Protein AF-A0A1Y1UXW6-F1 (afdb_monomer_lite)

Secondary structure (DSSP, 8-state):
-EEEEEE---S----------S-----HHHHHHHHHHHHHHHHTS---HHHHT-----B-SS-EEEEPTTS-BEEEEE-TT-BSSEEEEEEEE-SSTT-SEEEEEEEESS-SBGGGSEEEEEEEEESPPP--TTTSEEEEEEEE-TT--EEEEEEEE--SSSSSSSSSSSSS-----

Sequence (177 aa):
MKKTIIINFKFNLVIIYVYISNNNNNSENTAVVYGEAIQAVYLSSSLSESIKSLNLQDVILLLLGVDSSGGITTYFIIKRNSPIPIKKTVTRVTCHDNQSSVRFRVCQGERSLVKDNTILGELTIERIIKAPRGETEFDLTFEIDKNCILNVSAVERSIKLLFRVMKEDNIKKKLVV

Radius of gyration: 23.89 Å; chains: 1; bounding box: 84×28×60 Å

pLDDT: mean 72.19, std 18.99, range [35.53, 95.19]

Organism: NCBI:txid1754191

InterPro domains:
  IPR013126 Heat shock protein 70 family [PF00012] (29-158)
  IPR013126 Heat shock protein 70 family [PTHR19375] (27-158)
  IPR029047 Heat shock protein 70kD, peptide-binding domain superfamily [G3DSA:2.60.34.10] (40-175)
  IPR029047 Heat shock protein 70kD, peptide-binding domain superfamily [SSF100920] (50-158)

Structure (mmCIF, N/CA/C/O backbone):
data_AF-A0A1Y1UXW6-F1
#
_entry.id   AF-A0A1Y1UXW6-F1
#
loop_
_atom_site.group_PDB
_atom_site.id
_atom_site.type_symbol
_atom_site.label_atom_id
_atom_site.label_alt_id
_atom_site.label_comp_id
_atom_site.label_asym_id
_atom_site.label_entity_id
_atom_site.label_seq_id
_atom_site.pdbx_PDB_ins_code
_atom_site.Cartn_x
_atom_site.Cartn_y
_atom_site.Cartn_z
_atom_site.occupancy
_atom_site.B_iso_or_equiv
_atom_site.auth_seq_id
_atom_site.auth_comp_id
_atom_site.auth_asym_id
_atom_site.auth_atom_id
_atom_site.pdbx_PDB_model_num
ATOM 1 N N . MET A 1 1 ? 13.210 7.367 -8.917 1.00 59.44 1 MET A N 1
ATOM 2 C CA . MET A 1 1 ? 12.423 8.602 -8.638 1.00 59.44 1 MET A CA 1
ATOM 3 C C . MET A 1 1 ? 11.390 8.331 -7.534 1.00 59.44 1 MET A C 1
ATOM 5 O O . MET A 1 1 ? 11.002 7.181 -7.363 1.00 59.44 1 MET A O 1
ATOM 9 N N . LYS A 1 2 ? 10.948 9.342 -6.762 1.00 61.50 2 LYS A N 1
ATOM 10 C CA . LYS A 1 2 ? 9.909 9.191 -5.715 1.00 61.50 2 LYS A CA 1
ATOM 11 C C . LYS A 1 2 ? 8.627 9.908 -6.139 1.00 61.50 2 LYS A C 1
ATOM 13 O O . LYS A 1 2 ? 8.684 11.092 -6.460 1.00 61.50 2 LYS A O 1
ATOM 18 N N . LYS A 1 3 ? 7.488 9.210 -6.120 1.00 62.41 3 LYS A N 1
ATOM 19 C CA . LYS A 1 3 ? 6.157 9.819 -6.246 1.00 62.41 3 LYS A CA 1
ATOM 20 C C . LYS A 1 3 ? 5.319 9.475 -5.020 1.00 62.41 3 LYS A C 1
ATOM 22 O O . LYS A 1 3 ? 5.316 8.341 -4.548 1.00 62.41 3 LYS A O 1
ATOM 27 N N . THR A 1 4 ? 4.599 10.465 -4.518 1.00 58.41 4 THR A N 1
ATOM 28 C CA . THR A 1 4 ? 3.721 10.328 -3.356 1.00 58.41 4 THR A CA 1
ATOM 29 C C . THR A 1 4 ? 2.347 10.849 -3.734 1.00 58.41 4 THR A C 1
ATOM 31 O O . THR A 1 4 ? 2.256 11.904 -4.358 1.00 58.41 4 THR A O 1
ATOM 34 N N . ILE A 1 5 ? 1.299 10.128 -3.342 1.00 59.84 5 ILE A N 1
ATOM 35 C CA . ILE A 1 5 ? -0.069 10.631 -3.348 1.00 59.84 5 ILE A CA 1
ATOM 36 C C . ILE A 1 5 ? -0.541 10.672 -1.902 1.00 59.84 5 ILE A C 1
ATOM 38 O O . ILE A 1 5 ? -0.367 9.725 -1.133 1.00 59.84 5 ILE A O 1
ATOM 42 N N . ILE A 1 6 ? -1.117 11.800 -1.524 1.00 58.62 6 ILE A N 1
ATOM 43 C CA . ILE A 1 6 ? -1.790 11.936 -0.241 1.00 58.62 6 ILE A CA 1
ATOM 44 C C . ILE A 1 6 ? -3.264 11.759 -0.556 1.00 58.62 6 ILE A C 1
ATOM 46 O O . ILE A 1 6 ? -3.856 12.595 -1.239 1.00 58.62 6 ILE A O 1
ATOM 50 N N . ILE A 1 7 ? -3.834 10.637 -0.127 1.00 57.00 7 ILE A N 1
ATOM 51 C CA . ILE A 1 7 ? -5.259 10.385 -0.296 1.00 57.00 7 ILE A CA 1
ATOM 52 C C . ILE A 1 7 ? -5.904 10.747 1.033 1.00 57.00 7 ILE A C 1
ATOM 54 O O . ILE A 1 7 ? -5.804 10.018 2.016 1.00 57.00 7 ILE A O 1
ATOM 58 N N . ASN A 1 8 ? -6.578 11.895 1.062 1.00 46.59 8 ASN A N 1
ATOM 59 C CA . ASN A 1 8 ? -7.369 12.290 2.218 1.00 46.59 8 ASN A CA 1
ATOM 60 C C . ASN A 1 8 ? -8.599 11.387 2.307 1.00 46.59 8 ASN A C 1
ATOM 62 O O . ASN A 1 8 ? -9.660 11.685 1.761 1.00 46.59 8 ASN A O 1
ATOM 66 N N . PHE A 1 9 ? -8.440 10.260 2.991 1.00 47.53 9 PHE A N 1
ATOM 67 C CA . PHE A 1 9 ? -9.549 9.404 3.361 1.00 47.53 9 PHE A CA 1
ATOM 68 C C . PHE A 1 9 ? -10.304 10.059 4.514 1.00 47.53 9 PHE A C 1
ATOM 70 O O . PHE A 1 9 ? -10.025 9.824 5.681 1.00 47.53 9 PHE A O 1
ATOM 77 N N . LYS A 1 10 ? -11.266 10.922 4.185 1.00 39.28 10 LYS A N 1
ATOM 78 C CA . LYS A 1 10 ? -12.281 11.383 5.139 1.00 39.28 10 LYS A CA 1
ATOM 79 C C . LYS A 1 10 ? -13.606 10.698 4.823 1.00 39.28 10 LYS A C 1
ATOM 81 O O . LYS A 1 10 ? -14.612 11.349 4.580 1.00 39.28 10 LYS A O 1
ATOM 86 N N . PHE A 1 11 ? -13.580 9.371 4.744 1.00 39.41 11 PHE A N 1
ATOM 87 C CA . PHE A 1 11 ? -14.775 8.568 4.516 1.00 39.41 11 PHE A CA 1
ATOM 88 C C . PHE A 1 11 ? -14.853 7.466 5.559 1.00 39.41 11 PHE A C 1
ATOM 90 O O . PHE A 1 11 ? -14.112 6.491 5.482 1.00 39.41 11 PHE A O 1
ATOM 97 N N . ASN A 1 12 ? -15.768 7.661 6.512 1.00 35.53 12 ASN A N 1
ATOM 98 C CA . ASN A 1 12 ? -16.542 6.615 7.178 1.00 35.53 12 ASN A CA 1
ATOM 99 C C . ASN A 1 12 ? -15.762 5.346 7.545 1.00 35.53 12 ASN A C 1
ATOM 101 O O . ASN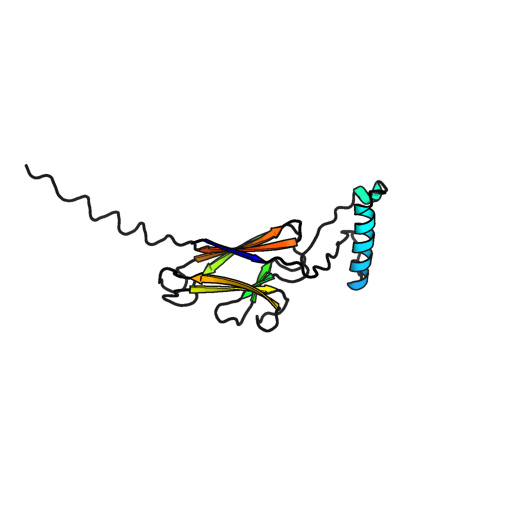 A 1 12 ? -16.237 4.231 7.331 1.00 35.53 12 ASN A O 1
ATOM 105 N N . LEU A 1 13 ? -14.589 5.497 8.163 1.00 37.81 13 LEU A N 1
ATOM 106 C CA . LEU A 1 13 ? -14.216 4.528 9.180 1.00 37.81 13 LEU A CA 1
ATOM 107 C C . LEU A 1 13 ? -15.258 4.733 10.271 1.00 37.81 13 LEU A C 1
ATOM 109 O O . LEU A 1 13 ? -15.184 5.677 11.049 1.00 37.81 13 LEU A O 1
ATOM 113 N N . VAL A 1 14 ? -16.285 3.889 10.262 1.00 40.62 14 VAL A N 1
ATOM 114 C CA . VAL A 1 14 ? -16.969 3.532 11.495 1.00 40.62 14 VAL A CA 1
ATOM 115 C C . VAL A 1 14 ? -15.845 3.013 12.389 1.00 40.62 14 VAL A C 1
ATOM 117 O O . VAL A 1 14 ? -15.396 1.881 12.255 1.00 40.62 14 VAL A O 1
ATOM 120 N N . ILE A 1 15 ? -15.244 3.894 13.183 1.00 43.19 15 ILE A N 1
ATOM 121 C CA . ILE A 1 15 ? -14.213 3.503 14.130 1.00 43.19 15 ILE A CA 1
ATOM 122 C C . ILE A 1 15 ? -14.971 2.695 15.173 1.00 43.19 15 ILE A C 1
ATOM 124 O O . ILE A 1 15 ? -15.637 3.241 16.048 1.00 43.19 15 ILE A O 1
ATOM 128 N N . ILE A 1 16 ? -14.960 1.373 15.020 1.00 47.47 16 ILE A N 1
ATOM 129 C CA . ILE A 1 16 ? -15.436 0.494 16.074 1.00 47.47 16 ILE A CA 1
ATOM 130 C C . ILE A 1 16 ? -14.330 0.512 17.116 1.00 47.47 16 ILE A C 1
ATOM 132 O O . ILE A 1 16 ? -13.296 -0.135 16.949 1.00 47.47 16 ILE A O 1
ATOM 136 N N . TYR A 1 17 ? -14.547 1.276 18.181 1.00 47.62 17 TYR A N 1
ATOM 137 C CA . TYR A 1 17 ? -13.779 1.140 19.406 1.00 47.62 17 TYR A CA 1
ATOM 138 C C . TYR A 1 17 ? -14.024 -0.267 19.947 1.00 47.62 17 TYR A C 1
ATOM 140 O O . TYR A 1 17 ? -15.055 -0.551 20.558 1.00 47.62 17 TYR A O 1
ATOM 148 N N . VAL A 1 18 ? -13.097 -1.183 19.677 1.00 48.22 18 VAL A N 1
ATOM 149 C CA . VAL A 1 18 ? -13.161 -2.520 20.259 1.00 48.22 18 VAL A CA 1
ATOM 150 C C . VAL A 1 18 ? -12.702 -2.401 21.705 1.00 48.22 18 VAL A C 1
ATOM 152 O O . VAL A 1 18 ? -11.514 -2.266 21.992 1.00 48.22 18 VAL A O 1
ATOM 155 N N . TYR A 1 19 ? -13.658 -2.459 22.628 1.00 43.31 19 TYR A N 1
ATOM 156 C CA . TYR A 1 19 ? -13.362 -2.727 24.026 1.00 43.31 19 TYR A CA 1
ATOM 157 C C . TYR A 1 19 ? -12.798 -4.148 24.130 1.00 43.31 19 TYR A C 1
ATOM 159 O O . TYR A 1 19 ? -13.518 -5.128 23.931 1.00 43.31 19 TYR A O 1
ATOM 167 N N . ILE A 1 20 ? -11.501 -4.273 24.418 1.00 43.94 20 ILE A N 1
ATOM 168 C CA . ILE A 1 20 ? -10.891 -5.568 24.725 1.00 43.94 20 ILE A CA 1
ATOM 169 C C . ILE A 1 20 ? -11.303 -5.934 26.153 1.00 43.94 20 ILE A C 1
ATOM 171 O O . ILE A 1 20 ? -10.611 -5.631 27.121 1.00 43.94 20 ILE A O 1
ATOM 175 N N . SER A 1 21 ? -12.457 -6.580 26.284 1.00 36.19 21 SER A N 1
ATOM 176 C CA . SER A 1 21 ? -12.800 -7.361 27.467 1.00 36.19 21 SER A CA 1
ATOM 177 C C . SER A 1 21 ? -13.206 -8.757 27.044 1.00 36.19 21 SER A C 1
ATOM 179 O O . SER A 1 21 ? -13.837 -8.952 26.008 1.00 36.19 21 SER A O 1
ATOM 181 N N . ASN A 1 22 ? -12.767 -9.725 27.842 1.00 37.38 22 ASN A N 1
ATOM 182 C CA . ASN A 1 22 ? -12.778 -11.162 27.591 1.00 37.38 22 ASN A CA 1
ATOM 183 C C . ASN A 1 22 ? -14.190 -11.780 27.522 1.00 37.38 22 ASN A C 1
ATOM 185 O O . ASN A 1 22 ? -14.426 -12.750 28.231 1.00 37.38 22 ASN A O 1
ATOM 189 N N . ASN A 1 23 ? -15.142 -11.276 26.725 1.00 37.59 23 ASN A N 1
ATOM 190 C CA . ASN A 1 23 ? -16.406 -11.988 26.510 1.00 37.59 23 ASN A CA 1
ATOM 191 C C . ASN A 1 23 ? -17.151 -11.652 25.205 1.00 37.59 23 ASN A C 1
ATOM 193 O O . ASN A 1 23 ? -17.068 -10.562 24.650 1.00 37.59 23 ASN A O 1
ATOM 197 N N . ASN A 1 24 ? -17.862 -12.681 24.743 1.00 50.06 24 ASN A N 1
ATOM 198 C CA . ASN A 1 24 ? -18.338 -12.957 23.389 1.00 50.06 24 ASN A CA 1
ATOM 199 C C . ASN A 1 24 ? -19.579 -12.160 22.918 1.00 50.06 24 ASN A C 1
ATOM 201 O O . ASN A 1 24 ? -20.406 -11.742 23.720 1.00 50.06 24 ASN A O 1
ATOM 205 N N . ASN A 1 25 ? -19.768 -12.146 21.588 1.00 48.91 25 ASN A N 1
ATOM 206 C CA . ASN A 1 25 ? -21.052 -12.078 20.860 1.00 48.91 25 ASN A CA 1
ATOM 207 C C . ASN A 1 25 ? -21.883 -10.778 20.903 1.00 48.91 25 ASN A C 1
ATOM 209 O O . ASN A 1 25 ? -23.063 -10.824 21.241 1.00 48.91 25 ASN A O 1
ATOM 213 N N . ASN A 1 26 ? -21.343 -9.653 20.422 1.00 51.69 26 ASN A N 1
ATOM 214 C CA . ASN A 1 26 ? -22.164 -8.473 20.114 1.00 51.69 26 ASN A CA 1
ATOM 215 C C . ASN A 1 26 ? -22.307 -8.258 18.600 1.00 51.69 26 ASN A C 1
ATOM 217 O O . ASN A 1 26 ? -21.340 -8.376 17.850 1.00 51.69 26 ASN A O 1
ATOM 221 N N . SER A 1 27 ? -23.527 -7.936 18.156 1.00 50.47 27 SER A N 1
ATOM 222 C CA . SER A 1 27 ? -23.827 -7.594 16.759 1.00 50.47 27 SER A CA 1
ATOM 223 C C . SER A 1 27 ? -23.121 -6.294 16.337 1.00 50.47 27 SER A C 1
ATOM 225 O O . SER A 1 27 ? -22.931 -5.397 17.163 1.00 50.47 27 SER A O 1
ATOM 227 N N . GLU A 1 28 ? -22.734 -6.166 15.063 1.00 51.53 28 GLU A N 1
ATOM 228 C CA . GLU A 1 28 ? -21.915 -5.041 14.569 1.00 51.53 28 GLU A CA 1
ATOM 229 C C . GLU A 1 28 ? -22.517 -3.668 14.916 1.00 51.53 28 GLU A C 1
ATOM 231 O O . GLU A 1 28 ? -21.816 -2.801 15.431 1.00 51.53 28 GLU A O 1
ATOM 236 N N . ASN A 1 29 ? -23.834 -3.500 14.758 1.00 43.31 29 ASN A N 1
ATOM 237 C CA . ASN A 1 29 ? -24.523 -2.233 15.035 1.00 43.31 29 ASN A CA 1
ATOM 238 C C . ASN A 1 29 ? -24.468 -1.824 16.513 1.00 43.31 29 ASN A C 1
ATOM 240 O O . ASN A 1 29 ? -24.338 -0.644 16.828 1.00 43.31 29 ASN A O 1
ATOM 244 N N . THR A 1 30 ? -24.542 -2.788 17.434 1.00 52.41 30 THR A N 1
ATOM 245 C CA . THR A 1 30 ? -24.460 -2.498 18.872 1.00 52.41 30 THR A CA 1
ATOM 246 C C . THR A 1 30 ? -23.065 -2.029 19.279 1.00 52.41 30 THR A C 1
ATOM 248 O O . THR A 1 30 ? -22.949 -1.094 20.065 1.00 52.41 30 THR A O 1
ATOM 251 N N . ALA A 1 31 ? -22.004 -2.605 18.705 1.00 57.06 31 ALA A N 1
ATOM 252 C CA . ALA A 1 31 ? -20.631 -2.209 19.018 1.00 57.06 31 ALA A CA 1
ATOM 253 C C . ALA A 1 31 ? -20.330 -0.753 18.612 1.00 57.06 31 ALA A C 1
ATOM 255 O O . ALA A 1 31 ? -19.639 -0.049 19.344 1.00 57.06 31 ALA A O 1
ATOM 256 N N . VAL A 1 32 ? -20.901 -0.287 17.493 1.00 57.44 32 VAL A N 1
ATOM 257 C CA . VAL A 1 32 ? -20.768 1.104 17.024 1.00 57.44 32 VAL A CA 1
ATOM 258 C C . VAL A 1 32 ? -21.372 2.091 18.024 1.00 57.44 32 VAL A C 1
ATOM 260 O O . VAL A 1 32 ? -20.700 3.031 18.439 1.00 57.44 32 VAL A O 1
ATOM 263 N N . VAL A 1 33 ? -22.609 1.843 18.470 1.00 55.25 33 VAL A N 1
ATOM 264 C CA . VAL A 1 33 ? -23.328 2.735 19.399 1.00 55.25 33 VAL A CA 1
ATOM 265 C C . VAL A 1 33 ? -22.626 2.815 20.759 1.00 55.25 33 VAL A C 1
ATOM 267 O O . VAL A 1 33 ? -22.482 3.900 21.322 1.00 55.25 33 VAL A O 1
ATOM 270 N N . TYR A 1 34 ? -22.138 1.685 21.284 1.00 60.94 34 TYR A N 1
ATOM 271 C CA . TYR A 1 34 ? -21.364 1.686 22.529 1.00 60.94 34 TYR A CA 1
ATOM 272 C C . TYR A 1 34 ? -20.018 2.406 22.376 1.00 60.94 34 TYR A C 1
ATOM 274 O O . TYR A 1 34 ? -19.613 3.128 23.288 1.00 60.94 34 TYR A O 1
ATOM 282 N N . GLY A 1 35 ? -19.349 2.253 21.230 1.00 63.91 35 GLY A N 1
ATOM 283 C CA . GLY A 1 35 ? -18.095 2.942 20.933 1.00 63.91 35 GLY A CA 1
ATOM 284 C C . GLY A 1 35 ? -18.246 4.464 20.934 1.00 63.91 35 GLY A C 1
ATOM 285 O O . GLY A 1 35 ? -17.467 5.151 21.590 1.00 63.91 35 GLY A O 1
ATOM 286 N N . GLU A 1 36 ? -19.281 4.992 20.274 1.00 62.78 36 GLU A N 1
ATOM 287 C CA . GLU A 1 36 ? -19.555 6.437 20.252 1.00 62.78 36 GLU A CA 1
ATOM 288 C C . GLU A 1 36 ? -19.885 6.992 21.643 1.00 62.78 36 GLU A C 1
ATOM 290 O O . GLU A 1 36 ? -19.373 8.046 22.023 1.00 62.78 36 GLU A O 1
ATOM 295 N N . ALA A 1 37 ? -20.688 6.274 22.434 1.00 65.12 37 ALA A N 1
ATOM 296 C CA . ALA A 1 37 ? -21.036 6.695 23.790 1.00 65.12 37 ALA A CA 1
ATOM 297 C C . ALA A 1 37 ? -19.805 6.749 24.714 1.00 65.12 37 ALA A C 1
ATOM 299 O O . ALA A 1 37 ? -19.624 7.719 25.451 1.00 65.12 37 ALA A O 1
ATOM 300 N N . ILE A 1 38 ? -18.930 5.739 24.648 1.00 65.75 38 ILE A N 1
ATOM 301 C CA . ILE A 1 38 ? -17.682 5.709 25.424 1.00 65.75 38 ILE A CA 1
ATOM 302 C C . ILE A 1 38 ? -16.743 6.832 24.968 1.00 65.75 38 ILE A C 1
ATOM 304 O O . ILE A 1 38 ? -16.162 7.510 25.813 1.00 65.75 38 ILE A O 1
ATOM 308 N N . GLN A 1 39 ? -16.637 7.081 23.660 1.00 64.50 39 GLN A N 1
ATOM 309 C CA . GLN A 1 39 ? -15.787 8.142 23.120 1.00 64.50 39 GLN A CA 1
ATOM 310 C C . GLN A 1 39 ? -16.279 9.540 23.519 1.00 64.50 39 GLN A C 1
ATOM 312 O O . GLN A 1 39 ? -15.473 10.393 23.892 1.00 64.50 39 GLN A O 1
ATOM 317 N N . ALA A 1 40 ? -17.594 9.777 23.505 1.00 65.38 40 ALA A N 1
ATOM 318 C CA . ALA A 1 40 ? -18.182 11.037 23.956 1.00 65.38 40 ALA A CA 1
ATOM 319 C C . ALA A 1 40 ? -17.875 11.308 25.439 1.00 65.38 40 ALA A C 1
ATOM 321 O O . ALA A 1 40 ? -17.482 12.419 25.794 1.00 65.38 40 ALA A O 1
ATOM 322 N N . VAL A 1 41 ? -17.981 10.279 26.289 1.00 66.50 41 VAL A N 1
ATOM 323 C CA . VAL A 1 41 ? -17.643 10.361 27.721 1.00 66.50 41 VAL A CA 1
ATOM 324 C C . VAL A 1 41 ? -16.131 10.512 27.942 1.00 66.50 41 VAL A C 1
ATOM 326 O O . VAL A 1 41 ? -15.706 11.235 28.842 1.00 66.50 41 VAL A O 1
ATOM 329 N N . TYR A 1 42 ? -15.300 9.876 27.110 1.00 65.31 42 TYR A N 1
ATOM 330 C CA . TYR A 1 42 ? -13.844 10.029 27.155 1.00 65.31 42 TYR A CA 1
ATOM 331 C C . TYR A 1 42 ? -13.407 11.466 26.829 1.00 65.31 42 TYR A C 1
ATOM 333 O O . TYR A 1 42 ? -12.554 12.040 27.507 1.00 65.31 42 TYR A O 1
ATOM 341 N N . LEU A 1 43 ? -14.029 12.082 25.822 1.00 68.19 43 LEU A N 1
ATOM 342 C CA . LEU A 1 43 ? -13.731 13.452 25.406 1.00 68.19 43 LEU A CA 1
ATOM 343 C C . LEU A 1 43 ? -14.327 14.513 26.345 1.00 68.19 43 LEU A C 1
ATOM 345 O O . LEU A 1 43 ? -13.786 15.615 26.424 1.00 68.19 43 LEU A O 1
ATOM 349 N N . SER A 1 44 ? -15.401 14.206 27.082 1.00 66.94 44 SER A N 1
ATOM 350 C CA . SER A 1 44 ? -16.085 15.171 27.957 1.00 66.94 44 SER A CA 1
ATOM 351 C C . SER A 1 44 ? -15.370 15.452 29.285 1.00 66.94 44 SER A C 1
ATOM 353 O O . SER A 1 44 ? -15.843 16.276 30.066 1.00 66.94 44 SER A O 1
ATOM 355 N N . SER A 1 45 ? -14.213 14.838 29.565 1.00 55.50 45 SER A N 1
ATOM 356 C CA . SER A 1 45 ? -13.360 15.072 30.753 1.00 55.50 45 SER A CA 1
ATOM 357 C C . SER A 1 45 ?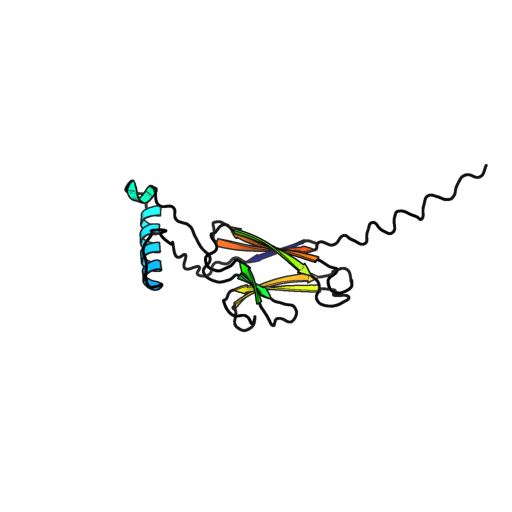 -13.990 14.816 32.141 1.00 55.50 45 SER A C 1
ATOM 359 O O . SER A 1 45 ? -13.291 14.891 33.152 1.00 55.50 45 SER A O 1
ATOM 361 N N . SER A 1 46 ? -15.259 14.401 32.220 1.00 59.34 46 SER A N 1
ATOM 362 C CA . SER A 1 46 ? -15.971 14.018 33.451 1.00 59.34 46 SER A CA 1
ATOM 363 C C . SER A 1 46 ? -15.849 12.515 33.748 1.00 59.34 46 SER A C 1
ATOM 365 O O . SER A 1 46 ? -16.845 11.803 33.883 1.00 59.34 46 SER A O 1
ATOM 367 N N . LEU A 1 47 ? -14.622 12.000 33.772 1.00 57.12 47 LEU A N 1
ATOM 368 C CA . LEU A 1 47 ? -14.367 10.559 33.832 1.00 57.12 47 LEU A CA 1
ATOM 369 C C . LEU A 1 47 ? -14.170 10.072 35.268 1.00 57.12 47 LEU A C 1
ATOM 371 O O . LEU A 1 47 ? -13.274 10.549 35.969 1.00 57.12 47 LEU A O 1
ATOM 375 N N . SER A 1 48 ? -14.943 9.057 35.663 1.00 59.91 48 SER A N 1
ATOM 376 C CA . SER A 1 48 ? -14.602 8.198 36.798 1.00 59.91 48 SER A CA 1
ATOM 377 C C . SER A 1 48 ? -13.244 7.520 36.551 1.00 59.91 48 SER A C 1
ATOM 379 O O . SER A 1 48 ? -12.881 7.222 35.409 1.00 59.91 48 SER A O 1
ATOM 381 N N . GLU A 1 49 ? -12.465 7.275 37.611 1.00 60.88 49 GLU A N 1
ATOM 382 C CA . GLU A 1 49 ? -11.121 6.669 37.510 1.00 60.88 49 GLU A CA 1
ATOM 383 C C . GLU A 1 49 ? -11.123 5.325 36.763 1.00 60.88 49 GLU A C 1
ATOM 385 O O . GLU A 1 49 ? -10.154 4.994 36.082 1.00 60.88 49 GLU A O 1
ATOM 390 N N . SER A 1 50 ? -12.246 4.604 36.797 1.00 60.34 50 SER A N 1
ATOM 391 C CA . SER A 1 50 ? -12.462 3.333 36.102 1.00 60.34 50 SER A CA 1
ATOM 392 C C . SER A 1 50 ? -12.455 3.430 34.569 1.00 60.34 50 SER A C 1
ATOM 394 O O . SER A 1 50 ? -12.187 2.430 33.915 1.00 60.34 50 SER A O 1
ATOM 396 N N . ILE A 1 51 ? -12.754 4.595 33.980 1.00 58.66 51 ILE A N 1
ATOM 397 C CA . ILE A 1 51 ? -12.800 4.777 32.514 1.00 58.66 51 ILE A CA 1
ATOM 398 C C . ILE A 1 51 ? -11.441 5.270 31.986 1.00 58.66 51 ILE A C 1
ATOM 400 O O . ILE A 1 51 ? -11.070 4.984 30.851 1.00 58.66 51 ILE A O 1
ATOM 404 N N . LYS A 1 52 ? -10.638 5.943 32.822 1.00 58.75 52 LYS A N 1
ATOM 405 C CA . LYS A 1 52 ? -9.283 6.397 32.452 1.00 58.75 52 LYS A CA 1
ATOM 406 C C . LYS A 1 52 ? -8.298 5.246 32.222 1.00 58.75 52 LYS A C 1
ATOM 408 O O . LYS A 1 52 ? -7.306 5.443 31.530 1.00 58.75 52 LYS A O 1
ATOM 413 N N . SER A 1 53 ? -8.556 4.066 32.788 1.00 59.19 53 SER A N 1
ATOM 414 C CA . SER A 1 53 ? -7.743 2.862 32.575 1.00 59.19 53 SER A CA 1
ATOM 415 C C . SER A 1 53 ? -8.098 2.096 31.294 1.00 59.19 53 SER A C 1
ATOM 417 O O . SER A 1 53 ? -7.443 1.100 30.982 1.00 59.19 53 SER A O 1
ATOM 419 N N . LEU A 1 54 ? -9.110 2.539 30.537 1.00 62.66 54 LEU A N 1
ATOM 420 C CA . LEU A 1 54 ? -9.472 1.922 29.266 1.00 62.66 54 LEU A CA 1
ATOM 421 C C . LEU A 1 54 ? -8.433 2.254 28.195 1.00 62.66 54 LEU A C 1
ATOM 423 O O . LEU A 1 54 ? -8.189 3.417 27.879 1.00 62.66 54 LEU A O 1
ATOM 427 N N . ASN A 1 55 ? -7.858 1.211 27.600 1.00 66.06 55 ASN A N 1
ATOM 428 C CA . ASN A 1 55 ? -7.032 1.345 26.411 1.00 66.06 55 ASN A CA 1
ATOM 429 C C . ASN A 1 55 ? -7.922 1.211 25.170 1.00 66.06 55 ASN A C 1
ATOM 431 O O . ASN A 1 55 ? -8.326 0.104 24.808 1.00 66.06 55 ASN A O 1
ATOM 435 N N . LEU A 1 56 ? -8.262 2.343 24.557 1.00 68.38 56 LEU A N 1
ATOM 436 C CA . LEU A 1 56 ? -9.005 2.391 23.302 1.00 68.38 56 LEU A CA 1
ATOM 437 C C . LEU A 1 56 ? -8.019 2.374 22.136 1.00 68.38 56 LEU A C 1
ATOM 439 O O . LEU A 1 56 ? -7.076 3.163 22.096 1.00 68.38 56 LEU A O 1
ATOM 443 N N . GLN A 1 57 ? -8.245 1.467 21.191 1.00 73.12 57 GLN A N 1
ATOM 444 C CA . GLN A 1 57 ? -7.375 1.272 20.041 1.00 73.12 57 GLN A CA 1
ATOM 445 C C . GLN A 1 57 ? -8.208 1.300 18.762 1.00 73.12 57 GLN A C 1
ATOM 447 O O . GLN A 1 57 ? -9.080 0.454 18.565 1.00 73.12 57 GLN A O 1
ATOM 452 N N . ASP A 1 58 ? -7.901 2.248 17.880 1.00 76.12 58 ASP A N 1
ATOM 453 C CA . ASP A 1 58 ? -8.550 2.351 16.575 1.00 76.12 58 ASP A CA 1
ATOM 454 C C . ASP A 1 58 ? -8.066 1.234 15.650 1.00 76.12 58 ASP A C 1
ATOM 456 O O . ASP A 1 58 ? -6.882 0.866 15.662 1.00 76.12 58 ASP A O 1
ATOM 460 N N . VAL A 1 59 ? -8.980 0.708 14.831 1.00 80.12 59 VAL A N 1
ATOM 461 C CA . VAL A 1 59 ? -8.722 -0.397 13.901 1.00 80.12 59 VAL A CA 1
ATOM 462 C C . VAL A 1 59 ? -9.312 -0.138 12.515 1.00 80.12 59 VAL A C 1
ATOM 464 O O . VAL A 1 59 ? -10.314 0.554 12.350 1.00 80.12 59 VAL A O 1
ATOM 467 N N . ILE A 1 60 ? -8.696 -0.728 11.493 1.00 82.12 60 ILE A N 1
ATOM 468 C CA . ILE A 1 60 ? -9.131 -0.613 10.093 1.00 82.12 60 ILE A CA 1
ATOM 469 C C . ILE A 1 60 ? -10.259 -1.601 9.794 1.00 82.12 60 ILE A C 1
ATOM 471 O O . ILE A 1 60 ? -10.090 -2.797 9.995 1.00 82.12 60 ILE A O 1
ATOM 475 N N . LEU A 1 61 ? -11.375 -1.151 9.220 1.00 80.31 61 LEU A N 1
ATOM 476 C CA . LEU A 1 61 ? -12.527 -2.030 8.968 1.00 80.31 61 LEU A CA 1
ATOM 477 C C . LEU A 1 61 ? -12.495 -2.838 7.669 1.00 80.31 61 LEU A C 1
ATOM 479 O O . LEU A 1 61 ? -13.132 -3.886 7.597 1.00 80.31 61 LEU A O 1
ATOM 483 N N . LEU A 1 62 ? -11.802 -2.354 6.642 1.00 86.50 62 LEU A N 1
ATOM 484 C CA . LEU A 1 62 ? -11.741 -2.999 5.328 1.00 86.50 62 LEU A CA 1
ATOM 485 C C . LEU A 1 62 ? -10.293 -3.160 4.898 1.00 86.50 62 LEU A C 1
ATOM 487 O O . LEU A 1 62 ? -9.463 -2.298 5.191 1.00 86.50 62 LEU A O 1
ATOM 491 N N . LEU A 1 63 ? -9.987 -4.233 4.173 1.00 90.38 63 LEU A N 1
ATOM 492 C CA . LEU A 1 63 ? -8.644 -4.399 3.632 1.00 90.38 63 LEU A CA 1
ATOM 493 C C . LEU A 1 63 ? -8.291 -3.244 2.681 1.00 90.38 63 LEU A C 1
ATOM 495 O O . LEU A 1 63 ? -9.111 -2.779 1.884 1.00 90.38 63 LEU A O 1
ATOM 499 N N . LEU A 1 64 ? -7.030 -2.818 2.746 1.00 92.44 64 LEU A N 1
ATOM 500 C CA . LEU A 1 64 ? -6.450 -1.824 1.847 1.00 92.44 64 LEU A CA 1
ATOM 501 C C . LEU A 1 64 ? -5.358 -2.477 1.017 1.00 92.44 64 LEU A C 1
ATOM 503 O O . LEU A 1 64 ? -4.525 -3.229 1.535 1.00 92.44 64 LEU A O 1
ATOM 507 N N . GLY A 1 65 ? -5.354 -2.183 -0.274 1.00 92.88 65 GLY A N 1
ATOM 508 C CA . GLY A 1 65 ? -4.460 -2.833 -1.212 1.00 92.88 65 GLY A CA 1
ATOM 509 C C . GLY A 1 65 ? -4.171 -2.016 -2.454 1.00 92.88 65 GLY A C 1
ATOM 510 O O . GLY A 1 65 ? -4.556 -0.852 -2.580 1.00 92.88 65 GLY A O 1
ATOM 511 N N . VAL A 1 66 ? -3.467 -2.672 -3.367 1.00 93.06 66 VAL A N 1
ATOM 512 C CA . VAL A 1 66 ? -3.136 -2.166 -4.695 1.00 93.06 66 VAL A CA 1
ATOM 513 C C . VAL A 1 66 ? -3.558 -3.180 -5.750 1.00 93.06 66 VAL A C 1
ATOM 515 O O . VAL A 1 66 ? -3.560 -4.385 -5.492 1.00 93.06 66 VAL A O 1
ATOM 518 N N . ASP A 1 67 ? -3.904 -2.717 -6.941 1.00 92.25 67 ASP A N 1
ATOM 519 C CA . ASP A 1 67 ? -4.177 -3.606 -8.060 1.00 92.25 67 ASP A CA 1
ATOM 520 C C . ASP A 1 67 ? -2.931 -4.351 -8.568 1.00 92.25 67 ASP A C 1
ATOM 522 O O . ASP A 1 67 ? -1.783 -3.912 -8.468 1.00 92.25 67 ASP A O 1
ATOM 526 N N . SER A 1 68 ? -3.183 -5.517 -9.153 1.00 87.44 68 SER A N 1
ATOM 527 C CA . SER A 1 68 ? -2.235 -6.215 -10.011 1.00 87.44 68 SER A CA 1
ATOM 528 C C . SER A 1 68 ? -2.099 -5.510 -11.357 1.00 87.44 68 SER A C 1
ATOM 530 O O . SER A 1 68 ? -3.008 -4.810 -11.815 1.00 87.44 68 SER A O 1
ATOM 532 N N . SER A 1 69 ? -1.004 -5.795 -12.061 1.00 77.75 69 SER A N 1
ATOM 533 C CA . SER A 1 69 ? -0.884 -5.424 -13.468 1.00 77.75 69 SER A CA 1
ATOM 534 C C . SER A 1 69 ? -2.060 -5.988 -14.269 1.00 77.75 69 SER A C 1
ATOM 536 O O . SER A 1 69 ? -2.431 -7.152 -14.123 1.00 77.75 69 SER A O 1
ATOM 538 N N . GLY A 1 70 ? -2.693 -5.124 -15.063 1.00 77.50 70 GLY A N 1
ATOM 539 C CA . GLY A 1 70 ? -3.915 -5.442 -15.804 1.00 77.50 70 GLY A CA 1
ATOM 540 C C . GLY A 1 70 ? -5.218 -5.164 -15.047 1.00 77.50 70 GLY A C 1
ATOM 541 O O . GLY A 1 70 ? -6.281 -5.212 -15.654 1.00 77.50 70 GLY A O 1
ATOM 542 N N . GLY A 1 71 ? -5.179 -4.814 -13.755 1.00 80.94 71 GLY A N 1
ATOM 543 C CA . GLY A 1 71 ? -6.382 -4.413 -13.018 1.00 80.94 71 GLY A CA 1
ATOM 544 C C . GLY A 1 71 ? -7.354 -5.523 -12.679 1.00 80.94 71 GLY A C 1
ATOM 545 O O . GLY A 1 71 ? -8.540 -5.252 -12.518 1.00 80.94 71 GLY A O 1
ATOM 546 N N . ILE A 1 72 ? -6.873 -6.760 -12.629 1.00 87.44 72 ILE A N 1
ATOM 547 C CA . ILE A 1 72 ? -7.729 -7.927 -12.434 1.00 87.44 72 ILE A CA 1
ATOM 548 C C . ILE A 1 72 ? -7.893 -8.193 -10.942 1.00 87.44 72 ILE A C 1
ATOM 550 O O . ILE A 1 72 ? -9.008 -8.155 -10.431 1.00 87.44 72 ILE A O 1
ATOM 554 N N . THR A 1 73 ? -6.778 -8.400 -10.241 1.00 90.38 73 THR A N 1
ATOM 555 C CA . THR A 1 73 ? -6.756 -8.854 -8.844 1.00 90.38 73 THR A CA 1
ATOM 556 C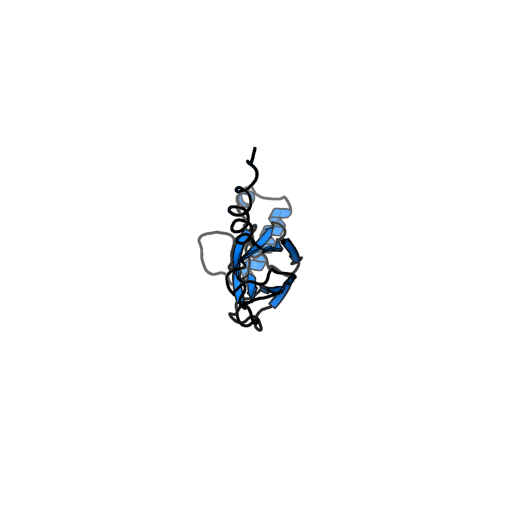 C . THR A 1 73 ? -6.242 -7.767 -7.910 1.00 90.38 73 THR A C 1
ATOM 558 O O . THR A 1 73 ? -5.328 -7.028 -8.273 1.00 90.38 73 THR A O 1
ATOM 561 N N . THR A 1 74 ? -6.793 -7.697 -6.705 1.00 91.31 74 THR A N 1
ATOM 562 C CA . THR A 1 74 ? -6.324 -6.838 -5.618 1.00 91.31 74 THR A CA 1
ATOM 563 C C . THR A 1 74 ? -5.297 -7.568 -4.755 1.00 91.31 74 THR A C 1
ATOM 565 O O . THR A 1 74 ? -5.539 -8.680 -4.287 1.00 91.31 74 THR A O 1
ATOM 568 N N . TYR A 1 75 ? -4.169 -6.919 -4.482 1.00 92.62 75 TYR A N 1
ATOM 569 C CA . TYR A 1 75 ? -3.200 -7.344 -3.477 1.00 92.62 75 TYR A CA 1
ATOM 570 C C . TYR A 1 75 ? -3.378 -6.524 -2.205 1.00 92.62 75 TYR A C 1
ATOM 572 O O . TYR A 1 75 ? -2.997 -5.354 -2.141 1.00 92.62 75 TYR A O 1
ATOM 580 N N . PHE A 1 76 ? -3.952 -7.151 -1.182 1.00 92.88 76 PHE A N 1
ATOM 581 C CA . PHE A 1 76 ? -4.160 -6.520 0.115 1.00 92.88 76 PHE A CA 1
ATOM 582 C C . PHE A 1 76 ? -2.854 -6.425 0.908 1.00 92.88 76 PHE A C 1
ATOM 584 O O . PHE A 1 76 ? -2.150 -7.416 1.102 1.00 92.88 76 PHE A O 1
ATOM 591 N N . ILE A 1 77 ? -2.546 -5.215 1.369 1.00 94.00 77 ILE A N 1
ATOM 592 C CA . ILE A 1 77 ? -1.313 -4.862 2.082 1.00 94.00 77 ILE A CA 1
ATOM 593 C C . ILE A 1 77 ? -1.605 -4.662 3.565 1.00 94.00 77 ILE A C 1
ATOM 595 O O . ILE A 1 77 ? -0.880 -5.178 4.417 1.00 94.00 77 ILE A O 1
ATOM 599 N N . ILE A 1 78 ? -2.681 -3.939 3.880 1.00 92.44 78 ILE A N 1
ATOM 600 C CA . ILE A 1 78 ? -3.149 -3.775 5.253 1.00 92.44 78 ILE A CA 1
ATOM 601 C C . ILE A 1 78 ? -4.408 -4.615 5.445 1.00 92.44 78 ILE A C 1
ATOM 603 O O . ILE A 1 78 ? -5.353 -4.536 4.659 1.00 92.44 78 ILE A O 1
ATOM 607 N N . LYS A 1 79 ? -4.393 -5.444 6.493 1.00 91.31 79 LYS A N 1
ATOM 608 C CA . LYS A 1 79 ? -5.492 -6.349 6.824 1.00 91.31 79 LYS A CA 1
ATOM 609 C C . LYS A 1 79 ? -6.596 -5.629 7.585 1.00 91.31 79 LYS A C 1
ATOM 611 O O . LYS A 1 79 ? -6.324 -4.687 8.332 1.00 91.31 79 LYS A O 1
ATOM 616 N N . ARG A 1 80 ? -7.820 -6.140 7.457 1.00 84.62 80 ARG A N 1
ATOM 617 C CA . ARG A 1 80 ? -8.921 -5.815 8.365 1.00 84.62 80 ARG A CA 1
ATOM 618 C C . ARG A 1 80 ? -8.483 -5.989 9.826 1.00 84.62 80 ARG A C 1
ATOM 620 O O . ARG A 1 80 ? -7.664 -6.852 10.142 1.00 84.62 80 ARG A O 1
ATOM 627 N N . ASN A 1 81 ? -9.041 -5.156 10.690 1.00 82.62 81 ASN A N 1
ATOM 628 C CA . ASN A 1 81 ? -8.797 -5.041 12.122 1.00 82.62 81 ASN A CA 1
ATOM 629 C C . ASN A 1 81 ? -7.337 -4.734 12.493 1.00 82.62 81 ASN A C 1
ATOM 631 O O . ASN A 1 81 ? -6.941 -4.931 13.639 1.00 82.62 81 ASN A O 1
ATOM 635 N N . SER A 1 82 ? -6.518 -4.252 11.549 1.00 85.56 82 SER A N 1
ATOM 636 C CA . SER A 1 82 ? -5.166 -3.802 11.893 1.00 85.56 82 SER A CA 1
ATOM 637 C C . SER A 1 82 ? -5.248 -2.520 12.732 1.00 85.56 82 SER A C 1
ATOM 639 O O . SER A 1 82 ? -6.008 -1.623 12.355 1.00 85.56 82 SER A O 1
ATOM 641 N N . PRO A 1 83 ? -4.474 -2.410 13.826 1.00 84.50 83 PRO A N 1
ATOM 642 C CA . PRO A 1 83 ? -4.483 -1.233 14.687 1.00 84.50 83 PRO A CA 1
ATOM 643 C C . PRO A 1 83 ? -3.879 -0.015 13.978 1.00 84.50 83 PRO A C 1
ATOM 645 O O . PRO A 1 83 ? -2.947 -0.161 13.189 1.00 84.50 83 PRO A O 1
ATOM 648 N N . ILE A 1 84 ? -4.396 1.177 14.275 1.00 83.94 84 ILE A N 1
ATOM 649 C CA . ILE A 1 84 ? -3.916 2.474 13.776 1.00 83.94 84 ILE A CA 1
ATOM 650 C C . ILE A 1 84 ? -3.203 3.212 14.928 1.00 83.94 84 ILE A C 1
ATOM 652 O O . ILE A 1 84 ? -3.714 3.225 16.045 1.00 83.94 84 ILE A O 1
ATOM 656 N N . PRO A 1 85 ? -2.035 3.846 14.719 1.00 90.50 85 PRO A N 1
ATOM 657 C CA . PRO A 1 85 ? -1.344 4.072 13.451 1.00 90.50 85 PRO A CA 1
ATOM 658 C C . PRO A 1 85 ? -0.625 2.827 12.923 1.00 90.50 85 PRO A C 1
ATOM 660 O O . PRO A 1 85 ? -0.108 2.013 13.687 1.00 90.50 85 PRO A O 1
ATOM 663 N N . ILE A 1 86 ? -0.536 2.707 11.597 1.00 91.00 86 ILE A N 1
ATOM 664 C CA . ILE A 1 86 ? 0.152 1.593 10.936 1.00 91.00 86 ILE A CA 1
ATOM 665 C C . ILE A 1 86 ? 0.933 2.055 9.717 1.00 91.00 86 ILE A C 1
ATOM 667 O O . ILE A 1 86 ? 0.486 2.892 8.940 1.00 91.00 86 ILE A O 1
ATOM 671 N N . LYS A 1 87 ? 2.099 1.440 9.516 1.00 94.75 87 LYS A N 1
ATOM 672 C CA . LYS A 1 87 ? 2.928 1.614 8.329 1.00 94.75 87 LYS A CA 1
ATOM 673 C C . LYS A 1 87 ? 3.344 0.257 7.784 1.00 94.75 87 LYS A C 1
ATOM 675 O O . LYS A 1 87 ? 3.876 -0.578 8.518 1.00 94.75 87 LYS A O 1
ATOM 680 N N . LYS A 1 88 ? 3.093 0.022 6.498 1.00 95.19 88 LYS A N 1
ATOM 681 C CA . LYS A 1 88 ? 3.473 -1.203 5.787 1.00 95.19 88 LYS A CA 1
ATOM 682 C C . LYS A 1 88 ? 4.111 -0.849 4.456 1.00 95.19 88 LYS A C 1
ATOM 684 O O . LYS A 1 88 ? 3.543 -0.088 3.680 1.00 95.19 88 LYS A O 1
ATOM 689 N N . THR A 1 89 ? 5.269 -1.441 4.194 1.00 93.50 89 THR A N 1
ATOM 690 C CA . THR A 1 89 ? 5.984 -1.302 2.926 1.00 93.50 89 THR A CA 1
ATOM 691 C C . THR A 1 89 ? 6.069 -2.659 2.247 1.00 93.50 89 THR A C 1
ATOM 693 O O . THR A 1 89 ? 6.398 -3.653 2.892 1.00 93.50 89 THR A O 1
ATOM 696 N N . VAL A 1 90 ? 5.761 -2.700 0.954 1.00 93.31 90 VAL A N 1
ATOM 697 C CA . VAL A 1 90 ? 5.854 -3.894 0.113 1.00 93.31 90 VAL A CA 1
ATOM 698 C C . VAL A 1 90 ? 6.586 -3.560 -1.177 1.00 93.31 90 VAL A C 1
ATOM 700 O O . VAL A 1 90 ? 6.397 -2.485 -1.743 1.00 93.31 90 VAL A O 1
ATOM 703 N N . THR A 1 91 ? 7.393 -4.494 -1.664 1.00 91.12 91 THR A N 1
ATOM 704 C CA . THR A 1 91 ? 8.101 -4.327 -2.933 1.00 91.12 91 THR A CA 1
ATOM 705 C C . THR A 1 91 ? 7.272 -4.919 -4.074 1.00 91.12 91 THR A C 1
ATOM 707 O O . THR A 1 91 ? 6.761 -6.041 -3.998 1.00 91.12 91 THR A O 1
ATOM 710 N N . ARG A 1 92 ? 7.112 -4.148 -5.146 1.00 90.12 92 ARG A N 1
ATOM 711 C CA . ARG A 1 92 ? 6.484 -4.545 -6.408 1.00 90.12 92 ARG A CA 1
ATOM 712 C C . ARG A 1 92 ? 7.485 -4.413 -7.542 1.00 90.12 92 ARG A C 1
ATOM 714 O O . ARG A 1 92 ? 8.441 -3.662 -7.434 1.00 90.12 92 ARG A O 1
ATOM 721 N N . VAL A 1 93 ? 7.249 -5.131 -8.633 1.00 89.75 93 VAL A N 1
ATOM 722 C CA . VAL A 1 93 ? 8.144 -5.138 -9.795 1.00 89.75 93 VAL A CA 1
ATOM 723 C C . VAL A 1 93 ? 7.392 -4.857 -11.089 1.00 89.75 93 VAL A C 1
ATOM 725 O O . VAL A 1 93 ? 6.163 -5.003 -11.139 1.00 89.75 93 VAL A O 1
ATOM 728 N N . THR A 1 94 ? 8.120 -4.472 -12.139 1.00 89.56 94 THR A N 1
ATOM 729 C CA . THR A 1 94 ? 7.575 -4.396 -13.503 1.00 89.56 94 THR A CA 1
ATOM 730 C C . THR A 1 94 ? 7.007 -5.740 -13.938 1.00 89.56 94 THR A C 1
ATOM 732 O O . THR A 1 94 ? 7.540 -6.804 -13.625 1.00 89.56 94 THR A O 1
ATOM 735 N N . CYS A 1 95 ? 5.896 -5.689 -14.665 1.00 88.75 95 CYS A N 1
ATOM 736 C CA . CYS A 1 95 ? 5.179 -6.878 -15.126 1.00 88.75 95 CYS A CA 1
ATOM 737 C C . CYS A 1 95 ? 5.403 -7.150 -16.621 1.00 88.75 95 CYS A C 1
ATOM 739 O O . CYS A 1 95 ? 5.142 -8.259 -17.078 1.00 88.75 95 CYS A O 1
ATOM 741 N N . HIS A 1 96 ? 5.921 -6.166 -17.361 1.00 88.81 96 HIS A N 1
ATOM 742 C CA . HIS A 1 96 ? 6.246 -6.274 -18.781 1.00 88.81 96 HIS A CA 1
ATOM 743 C C . HIS A 1 96 ? 7.674 -5.793 -19.040 1.00 88.81 96 HIS A C 1
ATOM 745 O O . HIS A 1 96 ? 8.184 -4.925 -18.328 1.00 88.81 96 HIS A O 1
ATOM 751 N N . ASP A 1 97 ? 8.293 -6.337 -20.085 1.00 88.19 97 ASP A N 1
ATOM 752 C CA . ASP A 1 97 ? 9.610 -5.902 -20.535 1.00 88.19 97 ASP A CA 1
ATOM 753 C C . ASP A 1 97 ? 9.547 -4.464 -21.057 1.00 88.19 97 ASP A C 1
ATOM 755 O O . ASP A 1 97 ? 8.579 -4.059 -21.705 1.00 88.19 97 ASP A O 1
ATOM 759 N N . ASN A 1 98 ? 10.599 -3.688 -20.799 1.00 87.25 98 ASN A N 1
ATOM 760 C CA . ASN A 1 98 ? 10.764 -2.325 -21.304 1.00 87.25 98 ASN A CA 1
ATOM 761 C C . ASN A 1 98 ? 9.610 -1.368 -20.939 1.00 87.25 98 ASN A C 1
ATOM 763 O O . ASN A 1 98 ? 9.322 -0.421 -21.680 1.00 87.25 98 ASN A O 1
ATOM 767 N N . GLN A 1 99 ? 8.962 -1.599 -19.793 1.00 87.06 99 GLN A N 1
ATOM 768 C CA . GLN A 1 99 ? 7.885 -0.757 -19.275 1.00 87.06 99 GLN A CA 1
ATOM 769 C C . GLN A 1 99 ? 8.376 0.681 -19.033 1.00 87.06 99 GLN A C 1
ATOM 771 O O . GLN A 1 99 ? 9.301 0.910 -18.260 1.00 87.06 99 GLN A O 1
ATOM 776 N N . SER A 1 100 ? 7.749 1.662 -19.688 1.00 86.19 100 SER A N 1
ATOM 777 C CA . SER A 1 100 ? 8.087 3.090 -19.548 1.00 86.19 100 SER A CA 1
ATOM 778 C C . SER A 1 100 ? 7.324 3.789 -18.419 1.00 86.19 100 SER A C 1
ATOM 780 O O . SER A 1 100 ? 7.741 4.851 -17.945 1.00 86.19 100 SER A O 1
ATOM 782 N N . SER A 1 101 ? 6.205 3.204 -17.991 1.00 87.50 101 SER A N 1
ATOM 783 C CA . SER A 1 101 ? 5.397 3.665 -16.869 1.00 87.50 101 SER A CA 1
ATOM 784 C C . SER A 1 101 ? 4.789 2.492 -16.098 1.00 87.50 101 SER A C 1
ATOM 786 O O . SER A 1 101 ? 4.557 1.404 -16.636 1.00 87.50 101 SER A O 1
ATOM 788 N N . VAL A 1 102 ? 4.535 2.723 -14.813 1.00 86.94 102 VAL A N 1
ATOM 789 C CA . VAL A 1 102 ? 3.833 1.802 -13.918 1.00 86.94 102 VAL A CA 1
ATOM 790 C C . VAL A 1 102 ? 2.762 2.588 -13.177 1.00 86.94 102 VAL A C 1
ATOM 792 O O . VAL A 1 102 ? 3.028 3.664 -12.640 1.00 86.94 102 VAL A O 1
ATOM 795 N N . ARG A 1 103 ? 1.547 2.040 -13.155 1.00 88.12 103 ARG A N 1
ATOM 796 C CA . ARG A 1 103 ? 0.399 2.577 -12.425 1.00 88.12 103 ARG A CA 1
ATOM 797 C C . ARG A 1 103 ? 0.053 1.637 -11.278 1.00 88.12 103 ARG A C 1
ATOM 799 O O . ARG A 1 103 ? -0.011 0.429 -11.477 1.00 88.12 103 ARG A O 1
ATOM 806 N N . PHE A 1 104 ? -0.191 2.218 -10.115 1.00 89.06 104 PHE A N 1
ATOM 807 C CA . PHE A 1 104 ? -0.662 1.555 -8.910 1.00 89.06 104 PHE A CA 1
ATOM 808 C C . PHE A 1 104 ? -1.994 2.191 -8.519 1.00 89.06 104 PHE A C 1
ATOM 810 O O . PHE A 1 104 ? -2.028 3.357 -8.127 1.00 89.06 104 PHE A O 1
ATOM 817 N N . ARG A 1 105 ? -3.099 1.459 -8.642 1.00 89.69 105 ARG A N 1
ATOM 818 C CA . ARG A 1 105 ? -4.407 1.889 -8.140 1.00 89.69 105 ARG A CA 1
ATOM 819 C C . ARG A 1 105 ? -4.574 1.400 -6.718 1.00 89.69 105 ARG A C 1
ATOM 821 O O . ARG A 1 105 ? -4.528 0.203 -6.459 1.00 89.69 105 ARG A O 1
ATOM 828 N N . VAL A 1 106 ? -4.781 2.341 -5.811 1.00 90.62 106 VAL A N 1
ATOM 829 C CA . VAL A 1 106 ? -5.084 2.075 -4.410 1.00 90.62 106 VAL A CA 1
ATOM 830 C C . VAL A 1 106 ? -6.561 1.730 -4.308 1.00 90.62 106 VAL A C 1
ATOM 832 O O . VAL A 1 106 ? -7.403 2.454 -4.842 1.00 90.62 106 VAL A O 1
ATOM 835 N N . CYS A 1 107 ? -6.888 0.642 -3.624 1.00 91.44 107 CYS A N 1
ATOM 836 C CA . CYS A 1 107 ? -8.260 0.173 -3.480 1.00 91.44 107 CYS A CA 1
ATOM 837 C C . CYS A 1 107 ? -8.570 -0.299 -2.057 1.00 91.44 107 CYS A C 1
ATOM 839 O O . CYS A 1 107 ? -7.681 -0.712 -1.308 1.00 91.44 107 CYS A O 1
ATOM 841 N N . GLN A 1 108 ? -9.857 -0.264 -1.723 1.00 89.44 108 GLN A N 1
ATOM 842 C CA . GLN A 1 108 ? -10.431 -0.708 -0.461 1.00 89.44 108 GLN A CA 1
ATOM 843 C C . GLN A 1 108 ? -11.573 -1.688 -0.723 1.00 89.44 108 GLN A C 1
ATOM 845 O O . GLN A 1 108 ? -12.418 -1.445 -1.587 1.00 89.44 108 GLN A O 1
ATOM 850 N N . GLY A 1 109 ? -11.616 -2.778 0.037 1.00 88.94 109 GLY A N 1
ATOM 851 C CA . GLY A 1 109 ? -12.698 -3.758 -0.027 1.00 88.94 109 GLY A CA 1
ATOM 852 C C . GLY A 1 109 ? -12.243 -5.149 0.400 1.00 88.94 109 GLY A C 1
ATOM 853 O O . GLY A 1 109 ? -11.177 -5.303 0.975 1.00 88.94 109 GLY A O 1
ATOM 854 N N . GLU A 1 110 ? -13.061 -6.165 0.138 1.00 88.75 110 GLU A N 1
ATOM 855 C CA . GLU A 1 110 ? -12.844 -7.544 0.620 1.00 88.75 110 GLU A CA 1
ATOM 856 C C . GLU A 1 110 ? -12.848 -8.571 -0.518 1.00 88.75 110 GLU A C 1
ATOM 858 O O . GLU A 1 110 ? -12.785 -9.780 -0.294 1.00 88.75 110 GLU A O 1
ATOM 863 N N . ARG A 1 111 ? -12.970 -8.105 -1.763 1.00 92.12 111 ARG A N 1
ATOM 864 C CA . ARG A 1 111 ? -13.080 -8.970 -2.937 1.00 92.12 111 ARG A CA 1
ATOM 865 C C . ARG A 1 111 ? -11.714 -9.176 -3.570 1.00 92.12 111 ARG A C 1
ATOM 867 O O . ARG A 1 111 ? -10.854 -8.301 -3.536 1.00 92.12 111 ARG A O 1
ATOM 874 N N . SER A 1 112 ? -11.512 -10.333 -4.189 1.00 91.25 112 SER A N 1
ATOM 875 C CA . SER A 1 112 ? -10.265 -10.633 -4.896 1.00 91.25 112 SER A CA 1
ATOM 876 C C . SER A 1 112 ? -10.101 -9.797 -6.164 1.00 91.25 112 SER A C 1
ATOM 878 O O . SER A 1 112 ? -8.975 -9.461 -6.513 1.00 91.25 112 SER A O 1
ATOM 880 N N . LEU A 1 113 ? -11.195 -9.445 -6.846 1.00 92.12 113 LEU A N 1
ATOM 881 C CA . LEU A 1 113 ? -11.153 -8.697 -8.101 1.00 92.12 113 LEU A CA 1
ATOM 882 C C . LEU A 1 113 ? -11.247 -7.187 -7.869 1.00 92.12 113 LEU A C 1
ATOM 884 O O . LEU A 1 113 ? -12.078 -6.717 -7.096 1.00 92.12 113 LEU A O 1
ATOM 888 N N . VAL A 1 114 ? -10.433 -6.410 -8.585 1.00 91.56 114 VAL A N 1
ATOM 889 C CA . VAL A 1 114 ? -10.362 -4.943 -8.426 1.00 91.56 114 VAL A CA 1
ATOM 890 C C . VAL A 1 114 ? -11.697 -4.281 -8.755 1.00 91.56 114 VAL A C 1
ATOM 892 O O . VAL A 1 114 ? -12.109 -3.369 -8.051 1.00 91.56 114 VAL A O 1
ATOM 895 N N . LYS A 1 115 ? -12.395 -4.766 -9.790 1.00 91.94 115 LYS A N 1
ATOM 896 C CA . LYS A 1 115 ? -13.701 -4.239 -10.226 1.00 91.94 115 LYS A CA 1
ATOM 897 C C . LYS A 1 115 ? -14.801 -4.326 -9.159 1.00 91.94 115 LYS A C 1
ATOM 899 O O . LYS A 1 115 ? -15.758 -3.567 -9.229 1.00 91.94 115 LYS A O 1
ATOM 904 N N . ASP A 1 116 ? -14.656 -5.242 -8.203 1.00 91.69 116 ASP A N 1
ATOM 905 C CA . ASP A 1 116 ? -15.634 -5.488 -7.140 1.00 91.69 116 ASP A CA 1
ATOM 906 C C . ASP A 1 116 ? -15.224 -4.790 -5.825 1.00 91.69 116 ASP A C 1
ATOM 908 O O . ASP A 1 116 ? -15.830 -5.017 -4.778 1.00 91.69 116 ASP A O 1
ATOM 912 N N . ASN A 1 117 ? -14.169 -3.968 -5.868 1.00 91.00 117 ASN A N 1
ATOM 913 C CA . ASN A 1 117 ? -13.678 -3.147 -4.766 1.00 91.00 117 ASN A CA 1
ATOM 914 C C . ASN A 1 117 ? -13.766 -1.656 -5.129 1.00 91.00 117 ASN A C 1
ATOM 916 O O . ASN A 1 117 ? -13.854 -1.278 -6.298 1.00 91.00 117 ASN A O 1
ATOM 920 N N . THR A 1 118 ? -13.670 -0.792 -4.122 1.00 89.50 118 THR A N 1
ATOM 921 C CA . THR A 1 118 ? -13.674 0.661 -4.312 1.00 89.50 118 THR A CA 1
ATOM 922 C C . THR A 1 118 ? -12.263 1.156 -4.609 1.00 89.50 118 THR A C 1
ATOM 924 O O . THR A 1 118 ? -11.334 0.897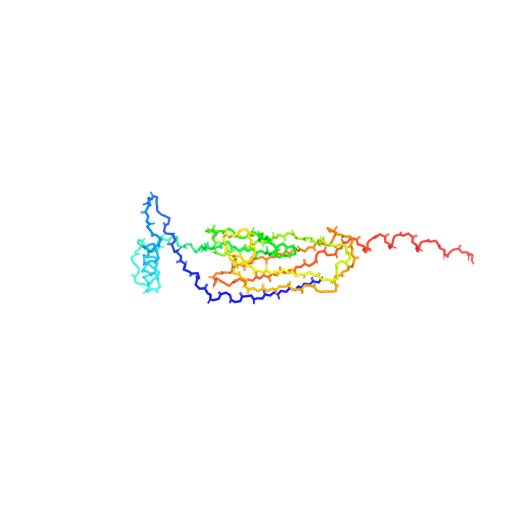 -3.845 1.00 89.50 118 THR A O 1
ATOM 927 N N . ILE A 1 119 ? -12.086 1.899 -5.703 1.00 88.69 119 ILE A N 1
ATOM 928 C CA . ILE A 1 119 ? -10.812 2.554 -6.029 1.00 88.69 119 ILE A CA 1
ATOM 929 C C . ILE A 1 119 ? -10.740 3.886 -5.284 1.00 88.69 119 ILE A C 1
ATOM 931 O O . ILE A 1 119 ? -11.638 4.716 -5.388 1.00 88.69 119 ILE A O 1
ATOM 935 N N . LEU A 1 120 ? -9.655 4.079 -4.540 1.00 87.44 120 LEU A N 1
ATOM 936 C CA . LEU A 1 120 ? -9.426 5.243 -3.687 1.00 87.44 120 LEU A CA 1
ATOM 937 C C . LEU A 1 120 ? -8.615 6.335 -4.382 1.00 87.44 120 LEU A C 1
ATOM 939 O O . LEU A 1 120 ? -8.769 7.517 -4.095 1.00 87.44 120 LEU A O 1
ATOM 943 N N . GLY A 1 121 ? -7.715 5.929 -5.271 1.00 85.19 121 GLY A N 1
ATOM 944 C CA . GLY A 1 121 ? -6.808 6.824 -5.972 1.00 85.19 121 GLY A CA 1
ATOM 945 C C . GLY A 1 121 ? -5.760 6.048 -6.753 1.00 85.19 121 GLY A C 1
ATOM 946 O O . GLY A 1 121 ? -5.746 4.815 -6.757 1.00 85.19 121 GLY A O 1
ATOM 947 N N . GLU A 1 122 ? -4.868 6.768 -7.422 1.00 86.88 122 GLU A N 1
ATOM 948 C CA . GLU A 1 122 ? -3.854 6.161 -8.276 1.00 86.88 122 GLU A CA 1
ATOM 949 C C . GLU A 1 122 ? -2.512 6.882 -8.235 1.00 86.88 122 GLU A C 1
ATOM 951 O O . GLU A 1 122 ? -2.423 8.097 -8.084 1.00 86.88 122 GLU A O 1
ATOM 956 N N . LEU A 1 123 ? -1.455 6.099 -8.405 1.00 84.69 123 LEU A N 1
ATOM 957 C CA . LEU A 1 123 ? -0.071 6.530 -8.480 1.00 84.69 123 LEU A CA 1
ATOM 958 C C . LEU A 1 123 ? 0.509 6.064 -9.806 1.00 84.69 123 LEU A C 1
ATOM 960 O O . LEU A 1 123 ? 0.662 4.865 -10.018 1.00 84.69 123 LEU A O 1
ATOM 964 N N . THR A 1 124 ? 0.897 6.996 -10.668 1.00 85.44 124 THR A N 1
ATOM 965 C CA . THR A 1 124 ? 1.568 6.662 -11.930 1.00 85.44 124 THR A CA 1
ATOM 966 C C . THR A 1 124 ? 3.007 7.144 -11.888 1.00 85.44 124 THR A C 1
ATOM 968 O O . THR A 1 124 ? 3.251 8.350 -11.846 1.00 85.44 124 THR A O 1
ATOM 971 N N . ILE A 1 125 ? 3.971 6.226 -11.912 1.00 84.19 125 ILE A N 1
ATOM 972 C CA . ILE A 1 125 ? 5.392 6.524 -12.116 1.00 84.19 125 ILE A CA 1
ATOM 973 C C . ILE A 1 125 ? 5.674 6.422 -13.611 1.00 84.19 125 ILE A C 1
ATOM 975 O O . ILE A 1 125 ? 5.396 5.406 -14.237 1.00 84.19 125 ILE A O 1
ATOM 979 N N . GLU A 1 126 ? 6.219 7.488 -14.182 1.00 84.81 126 GLU A N 1
ATOM 980 C CA . GLU A 1 126 ? 6.559 7.584 -15.602 1.00 84.81 126 GLU A CA 1
ATOM 981 C C . GLU A 1 126 ? 8.070 7.715 -15.761 1.00 84.81 126 GLU A C 1
ATOM 983 O O . GLU A 1 126 ? 8.765 8.037 -14.796 1.00 84.81 126 GLU A O 1
ATOM 988 N N . ARG A 1 127 ? 8.553 7.545 -16.997 1.00 82.56 127 ARG A N 1
ATOM 989 C CA . ARG A 1 127 ? 9.972 7.677 -17.362 1.00 82.56 127 ARG A CA 1
ATOM 990 C C . ARG A 1 127 ? 10.867 6.677 -16.622 1.00 82.56 127 ARG A C 1
ATOM 992 O O . ARG A 1 127 ? 12.002 6.992 -16.279 1.00 82.56 127 ARG A O 1
ATOM 999 N N . ILE A 1 128 ? 10.348 5.471 -16.401 1.00 83.00 128 ILE A N 1
ATOM 1000 C CA . ILE A 1 128 ? 11.112 4.356 -15.840 1.00 83.00 128 ILE A CA 1
ATOM 1001 C C . ILE A 1 128 ? 12.144 3.894 -16.875 1.00 83.00 128 ILE A C 1
ATOM 1003 O O . ILE A 1 128 ? 11.877 3.894 -18.082 1.00 83.00 128 ILE A O 1
ATOM 1007 N N . ILE A 1 129 ? 13.332 3.514 -16.405 1.00 82.69 129 ILE A N 1
ATOM 1008 C CA . ILE A 1 129 ? 14.374 2.944 -17.260 1.00 82.69 129 ILE A CA 1
ATOM 1009 C C . ILE A 1 129 ? 13.874 1.605 -17.804 1.00 82.69 129 ILE A C 1
ATOM 1011 O O . ILE A 1 129 ? 13.486 0.720 -17.046 1.00 82.69 129 ILE A O 1
ATOM 1015 N N . LYS A 1 130 ? 13.903 1.454 -19.130 1.00 83.81 130 LYS A N 1
ATOM 1016 C CA . LYS A 1 130 ? 13.515 0.211 -19.797 1.00 83.81 130 LYS A CA 1
ATOM 1017 C C . LYS A 1 130 ? 14.452 -0.918 -19.362 1.00 83.81 130 LYS A C 1
ATOM 1019 O O . LYS A 1 130 ? 15.647 -0.865 -19.640 1.00 83.81 130 LYS A O 1
ATOM 1024 N N . ALA A 1 131 ? 13.891 -1.917 -18.697 1.00 86.25 131 ALA A N 1
ATOM 1025 C CA . ALA A 1 131 ? 14.575 -3.127 -18.264 1.00 86.25 131 ALA A CA 1
ATOM 1026 C C . ALA A 1 131 ? 13.669 -4.345 -18.520 1.00 86.25 131 ALA A C 1
ATOM 1028 O O . ALA A 1 131 ? 12.455 -4.171 -18.704 1.00 86.25 131 ALA A O 1
ATOM 1029 N N . PRO A 1 132 ? 14.218 -5.570 -18.540 1.00 89.12 132 PRO A N 1
ATOM 1030 C CA . PRO A 1 132 ? 13.419 -6.788 -18.494 1.00 89.12 132 PRO A CA 1
ATOM 1031 C C . PRO A 1 132 ? 12.409 -6.773 -17.338 1.00 89.12 132 PRO A C 1
ATOM 1033 O O . PRO A 1 132 ? 12.621 -6.149 -16.292 1.00 89.12 132 PRO A O 1
ATOM 1036 N N . ARG A 1 133 ? 11.284 -7.467 -17.521 1.00 89.00 133 ARG A N 1
ATOM 1037 C CA . ARG A 1 133 ? 10.259 -7.623 -16.486 1.00 89.00 133 ARG A CA 1
ATOM 1038 C C . ARG A 1 133 ? 10.889 -8.140 -15.191 1.00 89.00 133 ARG A C 1
ATOM 1040 O O . ARG A 1 133 ? 11.749 -9.018 -15.212 1.00 89.00 133 ARG A O 1
ATOM 1047 N N . GLY A 1 134 ? 10.425 -7.632 -14.058 1.00 86.06 134 GLY A N 1
ATOM 1048 C CA . GLY A 1 134 ? 10.914 -8.059 -12.751 1.00 86.06 134 GLY A CA 1
ATOM 1049 C C . GLY A 1 134 ? 12.188 -7.358 -12.271 1.00 86.06 134 GLY A C 1
ATOM 1050 O O . GLY A 1 134 ? 12.461 -7.420 -11.079 1.00 86.06 134 GLY A O 1
ATOM 1051 N N . GLU A 1 135 ? 12.949 -6.680 -13.140 1.00 86.06 135 GLU A N 1
ATOM 1052 C CA . GLU A 1 135 ? 14.213 -6.044 -12.733 1.00 86.06 135 GLU A CA 1
ATOM 1053 C C . GLU A 1 135 ? 14.033 -4.687 -12.052 1.00 86.06 135 GLU A C 1
ATOM 1055 O O . GLU A 1 135 ? 14.824 -4.318 -11.184 1.00 86.06 135 GLU A O 1
ATOM 1060 N N . THR A 1 136 ? 13.009 -3.926 -12.438 1.00 86.25 136 THR A N 1
ATOM 1061 C CA . THR A 1 136 ? 12.717 -2.649 -11.789 1.00 86.25 136 THR A CA 1
ATOM 1062 C C . THR A 1 136 ? 11.810 -2.880 -10.590 1.00 86.25 136 THR A C 1
ATOM 1064 O O . THR A 1 136 ? 10.657 -3.290 -10.744 1.00 86.25 136 THR A O 1
ATOM 1067 N N . GLU A 1 137 ? 12.329 -2.573 -9.405 1.00 88.94 137 GLU A N 1
ATOM 1068 C CA . GLU A 1 137 ? 11.627 -2.682 -8.129 1.00 88.94 137 GLU A CA 1
ATOM 1069 C C . GLU A 1 137 ? 11.045 -1.333 -7.676 1.00 88.94 137 GLU A C 1
ATOM 1071 O O . GLU A 1 137 ? 11.627 -0.265 -7.882 1.00 88.94 137 GLU A O 1
ATOM 1076 N N . PHE A 1 138 ? 9.903 -1.391 -6.998 1.00 87.56 138 PHE A N 1
ATOM 1077 C CA . PHE A 1 138 ? 9.207 -0.259 -6.401 1.00 87.56 138 PHE A CA 1
ATOM 1078 C C . PHE A 1 138 ? 8.812 -0.596 -4.972 1.00 87.56 138 PHE A C 1
ATOM 1080 O O . PHE A 1 138 ? 8.064 -1.545 -4.742 1.00 87.56 138 PHE A O 1
ATOM 1087 N N . ASP A 1 139 ? 9.244 0.221 -4.022 1.00 90.38 139 ASP A N 1
ATOM 1088 C CA . ASP A 1 139 ? 8.775 0.160 -2.647 1.00 90.38 139 ASP A CA 1
ATOM 1089 C C . ASP A 1 139 ? 7.487 0.981 -2.525 1.00 90.38 139 ASP A C 1
ATOM 1091 O O . ASP A 1 139 ? 7.495 2.214 -2.601 1.00 90.38 139 ASP A O 1
ATOM 1095 N N . LEU A 1 140 ? 6.369 0.282 -2.343 1.00 90.94 140 LEU A N 1
ATOM 1096 C CA . LEU A 1 140 ? 5.068 0.865 -2.043 1.00 90.94 140 LEU A CA 1
ATOM 1097 C C . LEU A 1 140 ? 4.873 0.911 -0.538 1.00 90.94 140 LEU A C 1
ATOM 1099 O O . LEU A 1 140 ? 4.887 -0.126 0.120 1.00 90.94 140 LEU A O 1
ATOM 1103 N N . THR A 1 141 ? 4.654 2.099 0.009 1.00 90.75 141 THR A N 1
ATOM 1104 C CA . THR A 1 141 ? 4.415 2.300 1.439 1.00 90.75 141 THR A CA 1
ATOM 1105 C C . THR A 1 141 ? 3.015 2.836 1.668 1.00 90.75 141 THR A C 1
ATOM 1107 O O . THR A 1 141 ? 2.666 3.887 1.134 1.00 90.75 141 THR A O 1
ATOM 1110 N N . PHE A 1 142 ? 2.255 2.117 2.489 1.00 92.69 142 PHE A N 1
ATOM 1111 C CA . PHE A 1 142 ? 0.950 2.494 3.009 1.00 92.69 142 PHE A CA 1
ATOM 1112 C C . PHE A 1 142 ? 1.131 2.905 4.463 1.00 92.69 142 PHE A C 1
ATOM 1114 O O . PHE A 1 142 ? 1.611 2.117 5.282 1.00 92.69 142 PHE A O 1
ATOM 1121 N N . GLU A 1 143 ? 0.769 4.137 4.776 1.00 90.19 143 GLU A N 1
ATOM 1122 C CA . GLU A 1 143 ? 0.907 4.717 6.103 1.00 90.19 143 GLU A CA 1
ATOM 1123 C C . GLU A 1 143 ? -0.410 5.362 6.507 1.00 90.19 143 GLU A C 1
ATOM 1125 O O . GLU A 1 143 ? -0.925 6.214 5.791 1.00 90.19 143 GLU A O 1
ATOM 1130 N N . ILE A 1 144 ? -0.958 4.935 7.638 1.00 88.56 144 ILE A N 1
ATOM 1131 C CA . ILE A 1 144 ? -2.160 5.509 8.233 1.00 88.56 144 ILE A CA 1
ATOM 1132 C C . ILE A 1 144 ? -1.758 6.110 9.566 1.00 88.56 144 ILE A C 1
ATOM 1134 O O . ILE A 1 144 ? -1.240 5.410 10.443 1.00 88.56 144 ILE A O 1
ATOM 1138 N N . ASP A 1 145 ? -1.961 7.415 9.682 1.00 84.69 145 ASP A N 1
ATOM 1139 C CA . ASP A 1 145 ? -1.626 8.168 10.880 1.00 84.69 145 ASP A CA 1
ATOM 1140 C C . ASP A 1 145 ? -2.740 8.102 11.939 1.00 84.69 145 ASP A C 1
ATOM 1142 O O . ASP A 1 145 ? -3.787 7.481 11.751 1.00 84.69 145 ASP A O 1
ATOM 1146 N N . LYS A 1 146 ? -2.512 8.763 13.077 1.00 82.81 146 LYS A N 1
ATOM 1147 C CA . LYS A 1 146 ? -3.474 8.831 14.188 1.00 82.81 146 LYS A CA 1
ATOM 1148 C C . LYS A 1 146 ? -4.777 9.560 13.832 1.00 82.81 146 LYS A C 1
ATOM 1150 O O . LYS A 1 146 ? -5.748 9.431 14.560 1.00 82.81 146 LYS A O 1
ATOM 1155 N N . ASN A 1 147 ? -4.802 10.319 12.736 1.00 77.50 147 ASN A N 1
ATOM 1156 C CA . ASN A 1 147 ? -5.983 11.035 12.256 1.00 77.50 147 ASN A CA 1
ATOM 1157 C C . ASN A 1 147 ? -6.760 10.217 11.211 1.00 77.50 147 ASN A C 1
ATOM 1159 O O . ASN A 1 147 ? -7.659 10.753 10.564 1.00 77.50 147 ASN A O 1
ATOM 1163 N N . CYS A 1 148 ? -6.403 8.941 11.021 1.00 77.38 148 CYS A N 1
ATOM 1164 C CA . CYS A 1 148 ? -6.960 8.058 9.998 1.00 77.38 148 CYS A CA 1
ATOM 1165 C C . CYS A 1 148 ? -6.715 8.538 8.554 1.00 77.38 148 CYS 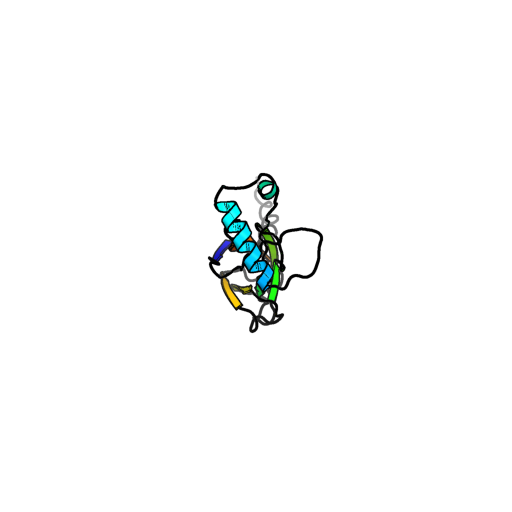A C 1
ATOM 1167 O O . CYS A 1 148 ? -7.468 8.182 7.647 1.00 77.38 148 CYS A O 1
ATOM 1169 N N . ILE A 1 149 ? -5.650 9.308 8.305 1.00 82.88 149 ILE A N 1
ATOM 1170 C CA . ILE A 1 149 ? -5.286 9.753 6.954 1.00 82.88 149 ILE A CA 1
ATOM 1171 C C . ILE A 1 149 ? -4.367 8.715 6.306 1.00 82.88 149 ILE A C 1
ATOM 1173 O O . ILE A 1 149 ? -3.300 8.397 6.836 1.00 82.88 149 ILE A O 1
ATOM 1177 N N . LEU A 1 150 ? -4.768 8.207 5.134 1.00 85.06 150 LEU A N 1
ATOM 1178 C CA . LEU A 1 150 ? -3.988 7.253 4.344 1.00 85.06 150 LEU A CA 1
ATOM 1179 C C . LEU A 1 150 ? -3.004 7.968 3.404 1.00 85.06 150 LEU A C 1
ATOM 1181 O O . LEU A 1 150 ? -3.368 8.567 2.392 1.00 85.06 150 LEU A O 1
ATOM 1185 N N . ASN A 1 151 ? -1.720 7.800 3.682 1.00 85.50 151 ASN A N 1
ATOM 1186 C CA . ASN A 1 151 ? -0.624 8.214 2.823 1.00 85.50 151 ASN A CA 1
ATOM 1187 C C . ASN A 1 151 ? -0.104 7.009 2.037 1.00 85.50 151 ASN A C 1
ATOM 1189 O O . ASN A 1 151 ? 0.342 6.020 2.626 1.00 85.50 151 ASN A O 1
ATOM 1193 N N . VAL A 1 152 ? -0.125 7.098 0.704 1.00 87.25 152 VAL A N 1
ATOM 1194 C CA . VAL A 1 152 ? 0.450 6.063 -0.163 1.00 87.25 152 VAL A CA 1
ATOM 1195 C C . VAL A 1 152 ? 1.597 6.656 -0.967 1.00 87.25 152 VAL A C 1
ATOM 1197 O O . VAL A 1 152 ? 1.447 7.617 -1.720 1.00 87.25 152 VAL A O 1
ATOM 1200 N N . SER A 1 153 ? 2.780 6.074 -0.820 1.00 86.38 153 SER A N 1
ATOM 1201 C CA . SER A 1 153 ? 3.966 6.506 -1.559 1.00 86.38 153 SER A CA 1
ATOM 1202 C C . SER A 1 153 ? 4.600 5.350 -2.308 1.00 86.38 153 SER A C 1
ATOM 1204 O O . SER A 1 153 ? 4.559 4.208 -1.858 1.00 86.38 153 SER A O 1
ATOM 1206 N N . ALA A 1 154 ? 5.183 5.665 -3.460 1.00 86.81 154 ALA A N 1
ATOM 1207 C CA . ALA A 1 154 ? 5.878 4.721 -4.311 1.00 86.81 154 ALA A CA 1
ATOM 1208 C C . ALA A 1 154 ? 7.286 5.251 -4.603 1.00 86.81 154 ALA A C 1
ATOM 1210 O O . ALA A 1 154 ? 7.470 6.362 -5.117 1.00 86.81 154 ALA A O 1
ATOM 1211 N N . VAL A 1 155 ? 8.293 4.455 -4.259 1.00 85.62 155 VAL A N 1
ATOM 1212 C CA . VAL A 1 155 ? 9.700 4.780 -4.489 1.00 85.62 155 VAL A CA 1
ATOM 1213 C C . VAL A 1 155 ? 10.292 3.730 -5.407 1.00 85.62 155 VAL A C 1
ATOM 1215 O O . VAL A 1 155 ? 10.346 2.557 -5.066 1.00 85.62 155 VAL A O 1
ATOM 1218 N N . GLU A 1 156 ? 10.752 4.152 -6.575 1.00 84.88 156 GLU A N 1
ATOM 1219 C CA . GLU A 1 156 ? 11.516 3.290 -7.472 1.00 84.88 156 GLU A CA 1
ATOM 1220 C C . GLU A 1 156 ? 12.898 3.003 -6.865 1.00 84.88 156 GLU A C 1
ATOM 1222 O O . GLU A 1 156 ? 13.680 3.929 -6.619 1.00 84.88 156 GLU A O 1
ATOM 1227 N N . ARG A 1 157 ? 13.209 1.722 -6.659 1.00 77.62 157 ARG A N 1
ATOM 1228 C CA . ARG A 1 157 ? 14.498 1.225 -6.174 1.00 77.62 157 ARG A CA 1
ATOM 1229 C C . ARG A 1 157 ? 15.372 0.844 -7.375 1.00 77.62 157 ARG A C 1
ATOM 1231 O O . ARG A 1 157 ? 15.685 -0.315 -7.609 1.00 77.62 157 ARG A O 1
ATOM 1238 N N . SER A 1 158 ? 15.762 1.837 -8.167 1.00 63.44 158 SER A N 1
ATOM 1239 C CA . SER A 1 158 ? 16.629 1.624 -9.332 1.00 63.44 158 SER A CA 1
ATOM 1240 C C . SER A 1 158 ? 18.090 1.870 -8.980 1.00 63.44 158 SER A C 1
ATOM 1242 O O . SER A 1 158 ? 18.537 3.004 -9.085 1.00 63.44 158 SER A O 1
ATOM 1244 N N . ILE A 1 159 ? 18.850 0.826 -8.621 1.00 55.22 159 ILE A N 1
ATOM 1245 C CA . ILE A 1 159 ? 20.309 0.776 -8.842 1.00 55.22 159 ILE A CA 1
ATOM 1246 C C . ILE A 1 159 ? 20.748 -0.686 -9.056 1.00 55.22 159 ILE A C 1
ATOM 1248 O O . ILE A 1 159 ? 20.973 -1.419 -8.098 1.00 55.22 159 ILE A O 1
ATOM 1252 N N . LYS A 1 160 ? 20.981 -1.091 -10.311 1.00 50.53 160 LYS A N 1
ATOM 1253 C CA . LYS A 1 160 ? 21.952 -2.165 -10.634 1.00 50.53 160 LYS A CA 1
ATOM 1254 C C . LYS A 1 160 ? 22.878 -1.851 -11.817 1.00 50.53 160 LYS A C 1
ATOM 1256 O O . LYS A 1 160 ? 23.911 -2.495 -11.957 1.00 50.53 160 LYS A O 1
ATOM 1261 N N . LEU A 1 161 ? 22.579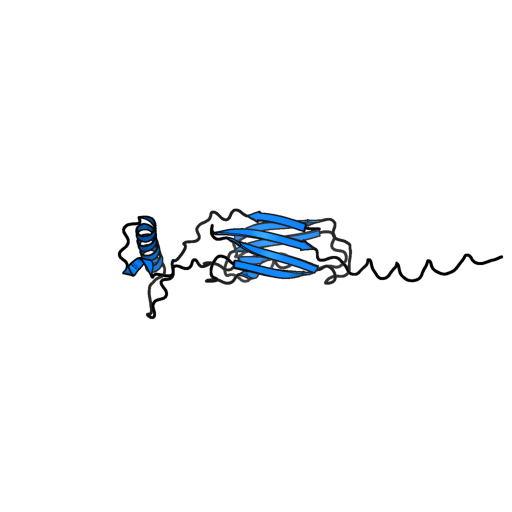 -0.829 -12.624 1.00 48.53 161 LEU A N 1
ATOM 1262 C CA . LEU A 1 161 ? 23.305 -0.553 -13.874 1.00 48.53 161 LEU A CA 1
ATOM 1263 C C . LEU A 1 161 ? 24.488 0.428 -13.768 1.00 48.53 161 LEU A C 1
ATOM 1265 O O . LEU A 1 161 ? 25.290 0.488 -14.692 1.00 48.53 161 LEU A O 1
ATOM 1269 N N . LEU A 1 162 ? 24.667 1.153 -12.657 1.00 44.28 162 LEU A N 1
ATOM 1270 C CA . LEU A 1 162 ? 25.706 2.197 -12.566 1.00 44.28 162 LEU A CA 1
ATOM 1271 C C . LEU A 1 162 ? 27.106 1.712 -12.139 1.00 44.28 162 LEU A C 1
ATOM 1273 O O . LEU A 1 162 ? 28.073 2.440 -12.333 1.00 44.28 162 LEU A O 1
ATOM 1277 N N . PHE A 1 163 ? 27.259 0.490 -11.618 1.00 44.19 163 PHE A N 1
ATOM 1278 C CA . PHE A 1 163 ? 28.557 0.023 -11.094 1.00 44.19 163 PHE A CA 1
ATOM 1279 C C . PHE A 1 163 ? 29.320 -0.954 -11.996 1.00 44.19 163 PHE A C 1
ATOM 1281 O O . PHE A 1 163 ? 30.462 -1.283 -11.684 1.00 44.19 163 PHE A O 1
ATOM 1288 N N . ARG A 1 164 ? 28.741 -1.410 -13.117 1.00 41.38 164 ARG A N 1
ATOM 1289 C CA . ARG A 1 164 ? 29.401 -2.407 -13.983 1.00 41.38 164 ARG A CA 1
ATOM 1290 C C . ARG A 1 164 ? 30.275 -1.805 -15.091 1.00 41.38 164 ARG A C 1
ATOM 1292 O O . ARG A 1 164 ? 31.137 -2.507 -15.593 1.00 41.38 164 ARG A O 1
ATOM 1299 N N . VAL A 1 165 ? 30.111 -0.524 -15.436 1.00 46.72 165 VAL A N 1
ATOM 1300 C CA . VAL A 1 165 ? 30.804 0.090 -16.594 1.00 46.72 165 VAL A CA 1
ATOM 1301 C C . VAL A 1 165 ? 31.954 1.034 -16.196 1.00 46.72 165 VAL A C 1
ATOM 1303 O O . VAL A 1 165 ? 32.748 1.419 -17.039 1.00 46.72 165 VAL A O 1
ATOM 1306 N N . MET A 1 166 ? 32.136 1.371 -14.913 1.00 43.91 166 MET A N 1
ATOM 1307 C CA . MET A 1 166 ? 33.179 2.338 -14.509 1.00 43.91 166 MET A CA 1
ATOM 1308 C C . MET A 1 166 ? 34.493 1.730 -13.986 1.00 43.91 166 MET A C 1
ATOM 1310 O O . MET A 1 166 ? 35.323 2.475 -13.470 1.00 43.91 166 MET A O 1
ATOM 1314 N N . LYS A 1 167 ? 34.714 0.407 -14.078 1.00 42.22 167 LYS A N 1
ATOM 1315 C CA . LYS A 1 167 ? 35.890 -0.232 -13.448 1.00 42.22 167 LYS A CA 1
ATOM 1316 C C . LYS A 1 167 ? 37.005 -0.716 -14.383 1.00 42.22 167 LYS A C 1
ATOM 1318 O O . LYS A 1 167 ? 38.068 -1.026 -13.858 1.00 42.22 167 LYS A O 1
ATOM 1323 N N . GLU A 1 168 ? 36.833 -0.743 -15.708 1.00 45.12 168 GLU A N 1
ATOM 1324 C CA . GLU A 1 168 ? 37.840 -1.381 -16.588 1.00 45.12 168 GLU A CA 1
ATOM 1325 C C . GLU A 1 168 ? 38.463 -0.515 -17.697 1.00 45.12 168 GLU A C 1
ATOM 1327 O O . GLU A 1 168 ? 39.551 -0.862 -18.152 1.00 45.12 168 GLU A O 1
ATOM 1332 N N . ASP A 1 169 ? 37.925 0.660 -18.046 1.00 47.25 169 ASP A N 1
ATOM 1333 C CA . ASP A 1 169 ? 38.377 1.339 -19.279 1.00 47.25 169 ASP A CA 1
ATOM 1334 C C . ASP A 1 169 ? 39.370 2.511 -19.118 1.00 47.25 169 ASP A C 1
ATOM 1336 O O . ASP A 1 169 ? 39.785 3.079 -20.123 1.00 47.25 169 ASP A O 1
ATOM 1340 N N . ASN A 1 170 ? 39.828 2.874 -17.908 1.00 37.62 170 ASN A N 1
ATOM 1341 C CA . ASN A 1 170 ? 40.650 4.094 -17.724 1.00 37.62 170 ASN A CA 1
ATOM 1342 C C . ASN A 1 170 ? 42.004 3.949 -16.996 1.00 37.62 170 ASN A C 1
ATOM 1344 O O . ASN A 1 170 ? 42.574 4.957 -16.586 1.00 37.62 170 ASN A O 1
ATOM 1348 N N . ILE A 1 171 ? 42.586 2.747 -16.860 1.00 45.16 171 ILE A N 1
ATOM 1349 C CA . ILE A 1 171 ? 43.904 2.588 -16.185 1.00 45.16 171 ILE A CA 1
ATOM 1350 C C . ILE A 1 171 ? 45.066 2.244 -17.143 1.00 45.16 171 ILE A C 1
ATOM 1352 O O . ILE A 1 171 ? 46.223 2.204 -16.732 1.00 45.16 171 ILE A O 1
ATOM 1356 N N . LYS A 1 172 ? 44.848 2.089 -18.454 1.00 45.75 172 LYS A N 1
ATOM 1357 C CA . LYS A 1 172 ? 45.956 1.819 -19.393 1.00 45.75 172 LYS A CA 1
ATOM 1358 C C . LYS A 1 172 ? 46.036 2.838 -20.524 1.00 45.75 172 LYS A C 1
ATOM 1360 O O . LYS A 1 172 ? 45.476 2.598 -21.587 1.00 45.75 172 LYS A O 1
ATOM 1365 N N . LYS A 1 173 ? 46.801 3.919 -20.299 1.00 44.28 173 LYS A N 1
ATOM 1366 C CA . LYS A 1 173 ? 47.821 4.493 -21.217 1.00 44.28 173 LYS A CA 1
ATOM 1367 C C . LYS A 1 173 ? 48.132 5.962 -20.883 1.00 44.28 173 LYS A C 1
ATOM 1369 O O . LYS A 1 173 ? 47.470 6.854 -21.398 1.00 44.28 173 LYS A O 1
ATOM 1374 N N . LYS A 1 174 ? 49.207 6.206 -20.122 1.00 35.66 174 LYS A N 1
ATOM 1375 C CA . LYS A 1 174 ? 50.225 7.231 -20.445 1.00 35.66 174 LYS A CA 1
ATOM 1376 C C . LYS A 1 174 ? 51.433 7.115 -19.504 1.00 35.66 174 LYS A C 1
ATOM 1378 O O . LYS A 1 174 ? 51.539 7.811 -18.507 1.00 35.66 174 LYS A O 1
ATOM 1383 N N . LEU A 1 175 ? 52.337 6.203 -19.841 1.00 35.59 175 LEU A N 1
ATOM 1384 C CA . LEU A 1 175 ? 53.745 6.248 -19.450 1.00 35.59 175 LEU A CA 1
ATOM 1385 C C . LEU A 1 175 ? 54.517 5.839 -20.701 1.00 35.59 175 LEU A C 1
ATOM 1387 O O . LEU A 1 175 ? 54.630 4.653 -20.997 1.00 35.59 175 LEU A O 1
ATOM 1391 N N . VAL A 1 176 ? 54.942 6.830 -21.481 1.00 37.81 176 VAL A N 1
ATOM 1392 C CA . VAL A 1 176 ? 56.006 6.690 -22.476 1.00 37.81 176 VAL A CA 1
ATOM 1393 C C . VAL A 1 176 ? 56.812 7.984 -22.411 1.00 37.81 176 VAL A C 1
ATOM 1395 O O . VAL A 1 176 ? 56.311 9.021 -22.838 1.00 37.81 176 VAL A O 1
ATOM 1398 N N . VAL A 1 177 ? 57.987 7.818 -21.792 1.00 43.66 177 VAL A N 1
ATOM 1399 C CA . VAL A 1 177 ? 59.252 8.581 -21.803 1.00 43.66 177 VAL A CA 1
ATOM 1400 C C . VAL A 1 177 ? 59.168 10.099 -21.690 1.00 43.66 177 VAL A C 1
ATOM 1402 O O . VAL A 1 177 ? 58.815 10.764 -22.686 1.00 43.66 177 VAL A O 1
#

Foldseek 3Di:
DKDKDFQFPPDDPLFQFDQPDPDDDDDPVVSSVVRVVLVVVVVVPPDDPVSVPTDTWTWAAWFKFKADVVQFFTDTFDDGRHTPFDKTKDKDWAPAAQDQKDKIFIWTHDDGTRVVTGTRDMDMDGRDGGGGTRPWMKIWMWGQHPVRTTMIMIDTPDDDPPPPPPDPDPDDDDDDD